Protein AF-A0A1E5C0Z2-F1 (afdb_monomer_lite)

Secondary structure (DSSP, 8-state):
----------------------PPPHHHHHHHHHHTT--SPEEEETTEEEEEETTEEEEEETTEEEEEEEE--SSHHHHHHHHHHHHHHHHHHHHHHH---HHHHHHHHHHHHHHHHH-TT----SS--S-B-------TBTTBEEEEEEE--

pLDDT: mean 71.41, std 19.36, range [33.38, 95.94]

Organism: NCBI:txid1185651

Radius of gyration: 20.89 Å; chains: 1; bounding box: 37×29×85 Å

Foldseek 3Di:
DDDDDDDDDPDPDPPPPLPPQPWDDPVLLVVLVVVVVQVADWDDDPFFIWRQDPFFIWTDGPNKTKTKGFQDVVDDVSNVVRVVVVLSVQLSSVCSGRVDDSVVSVVVSVVVVVVCVVPVPDQPPPDSDQFTADQDQDCPPPNTGIGMTIGDD

Structure (mmCIF, N/CA/C/O backbone):
data_AF-A0A1E5C0Z2-F1
#
_entry.id   AF-A0A1E5C0Z2-F1
#
loop_
_atom_site.group_PDB
_atom_site.id
_atom_site.type_symbol
_atom_site.label_atom_id
_atom_site.label_alt_id
_atom_site.label_comp_id
_atom_site.label_asym_id
_atom_site.label_entity_id
_atom_site.label_seq_id
_atom_site.pdbx_PDB_ins_code
_atom_site.Cartn_x
_atom_site.Cartn_y
_atom_site.Cartn_z
_atom_site.occupancy
_atom_site.B_iso_or_equiv
_atom_site.auth_seq_id
_atom_site.auth_comp_id
_atom_site.auth_asym_id
_atom_site.auth_atom_id
_atom_site.pdbx_PDB_model_num
ATOM 1 N N . MET A 1 1 ? 19.106 -9.000 71.503 1.00 37.03 1 MET A N 1
ATOM 2 C CA . MET A 1 1 ? 19.342 -8.900 70.047 1.00 37.03 1 MET A CA 1
ATOM 3 C C . MET A 1 1 ? 17.980 -8.791 69.384 1.00 37.03 1 MET A C 1
ATOM 5 O O . MET A 1 1 ? 17.211 -9.734 69.491 1.00 37.03 1 MET A O 1
ATOM 9 N N . ALA A 1 2 ? 17.636 -7.628 68.833 1.00 36.12 2 ALA A N 1
ATOM 10 C CA . ALA A 1 2 ? 16.353 -7.385 68.174 1.00 36.12 2 ALA A CA 1
ATOM 11 C C . ALA A 1 2 ? 16.597 -7.283 66.664 1.00 36.12 2 ALA A C 1
ATOM 13 O O . ALA A 1 2 ? 17.475 -6.533 66.242 1.00 36.12 2 ALA A O 1
ATOM 14 N N . VAL A 1 3 ? 15.868 -8.070 65.872 1.00 39.34 3 VAL A N 1
ATOM 15 C CA . VAL A 1 3 ? 15.958 -8.072 64.406 1.00 39.34 3 VAL A CA 1
ATOM 16 C C . VAL A 1 3 ? 14.789 -7.247 63.877 1.00 39.34 3 VAL A C 1
ATOM 18 O O . VAL A 1 3 ? 13.640 -7.674 63.957 1.00 39.34 3 VAL A O 1
ATOM 21 N N . SER A 1 4 ? 15.079 -6.047 63.379 1.00 37.28 4 SER A N 1
ATOM 22 C CA . SER A 1 4 ? 14.103 -5.211 62.679 1.00 37.28 4 SER A CA 1
ATOM 23 C C . SER A 1 4 ? 13.934 -5.715 61.247 1.00 37.28 4 SER A C 1
ATOM 25 O O . SER A 1 4 ? 14.877 -5.671 60.460 1.00 37.28 4 SER A O 1
ATOM 27 N N . PHE A 1 5 ? 12.732 -6.170 60.898 1.00 43.31 5 PHE A N 1
ATOM 28 C CA . PHE A 1 5 ? 12.346 -6.435 59.514 1.00 43.31 5 PHE A CA 1
ATOM 29 C C . PHE A 1 5 ? 11.863 -5.130 58.871 1.00 43.31 5 PHE A C 1
ATOM 31 O O . PHE A 1 5 ? 10.846 -4.568 59.271 1.00 43.31 5 PHE A O 1
ATOM 38 N N . ALA A 1 6 ? 12.608 -4.635 57.883 1.00 43.16 6 ALA A N 1
ATOM 39 C CA . ALA A 1 6 ? 12.185 -3.514 57.054 1.00 43.16 6 ALA A CA 1
ATOM 40 C C . ALA A 1 6 ? 11.114 -3.995 56.063 1.00 43.16 6 ALA A C 1
ATOM 42 O O . ALA A 1 6 ? 11.403 -4.773 55.155 1.00 43.16 6 ALA A O 1
ATOM 43 N N . ILE A 1 7 ? 9.878 -3.532 56.242 1.00 51.94 7 ILE A N 1
ATOM 44 C CA . ILE A 1 7 ? 8.784 -3.725 55.288 1.00 51.94 7 ILE A CA 1
ATOM 45 C C . ILE A 1 7 ? 8.940 -2.646 54.215 1.00 51.94 7 ILE A C 1
ATOM 47 O O . ILE A 1 7 ? 8.704 -1.467 54.470 1.00 51.94 7 ILE A O 1
ATOM 51 N N . TRP A 1 8 ? 9.391 -3.043 53.028 1.00 39.97 8 TRP A N 1
ATOM 52 C CA . TRP A 1 8 ? 9.429 -2.166 51.860 1.00 39.97 8 TRP A CA 1
ATOM 53 C C . TRP A 1 8 ? 8.037 -2.118 51.214 1.00 39.97 8 TRP A C 1
ATOM 55 O O . TRP A 1 8 ? 7.391 -3.164 51.106 1.00 39.97 8 TRP A O 1
ATOM 65 N N . PRO A 1 9 ? 7.550 -0.946 50.770 1.00 49.53 9 PRO A N 1
ATOM 66 C CA . PRO A 1 9 ? 6.280 -0.865 50.070 1.00 49.53 9 PRO A CA 1
ATOM 67 C C . PRO A 1 9 ? 6.432 -1.482 48.677 1.00 49.53 9 PRO A C 1
ATOM 69 O O . PRO A 1 9 ? 7.269 -1.067 47.875 1.00 49.53 9 PRO A O 1
ATOM 72 N N . LEU A 1 10 ? 5.604 -2.487 48.394 1.00 46.12 10 LEU A N 1
ATOM 73 C CA . LEU A 1 10 ? 5.370 -2.991 47.047 1.00 46.12 10 LEU A CA 1
ATOM 74 C C . LEU A 1 10 ? 4.742 -1.862 46.223 1.00 46.12 10 LEU A C 1
ATOM 76 O O . LEU A 1 10 ? 3.554 -1.571 46.349 1.00 46.12 10 LEU A O 1
ATOM 80 N N . PHE A 1 11 ? 5.549 -1.217 45.385 1.00 40.91 11 PHE A N 1
ATOM 81 C CA . PHE A 1 11 ? 5.036 -0.384 44.309 1.00 40.91 11 PHE A CA 1
ATOM 82 C C . PHE A 1 11 ? 4.326 -1.302 43.316 1.00 40.91 11 PHE A C 1
ATOM 84 O O . PHE A 1 11 ? 4.957 -2.080 42.600 1.00 40.91 11 PHE A O 1
ATOM 91 N N . ILE A 1 12 ? 2.997 -1.227 43.304 1.00 49.50 12 ILE A N 1
ATOM 92 C CA . ILE A 1 12 ? 2.168 -1.804 42.251 1.00 49.50 12 ILE A CA 1
ATOM 93 C C . ILE A 1 12 ? 2.487 -1.001 40.991 1.00 49.50 12 ILE A C 1
ATOM 95 O O . ILE A 1 12 ? 1.988 0.107 40.802 1.00 49.50 12 ILE A O 1
ATOM 99 N N . VAL A 1 13 ? 3.377 -1.532 40.156 1.00 40.12 13 VAL A N 1
ATOM 100 C CA . VAL A 1 13 ? 3.557 -1.037 38.793 1.00 40.12 13 VAL A CA 1
ATOM 101 C C . VAL A 1 13 ? 2.251 -1.350 38.064 1.00 40.12 13 VAL A C 1
ATOM 103 O O . VAL A 1 13 ? 1.885 -2.527 38.004 1.00 40.12 13 VAL A O 1
ATOM 106 N N . PRO A 1 14 ? 1.513 -0.357 37.539 1.00 37.38 14 PRO A N 1
ATOM 107 C CA . PRO A 1 14 ? 0.384 -0.653 36.680 1.00 37.38 14 PRO A CA 1
ATOM 108 C C . PRO A 1 14 ? 0.934 -1.404 35.470 1.00 37.38 14 PRO A C 1
ATOM 110 O O . PRO A 1 14 ? 1.686 -0.856 34.664 1.00 37.38 14 PRO A O 1
ATOM 113 N N . THR A 1 15 ? 0.599 -2.688 35.371 1.00 37.50 15 THR A N 1
ATOM 114 C CA . THR A 1 15 ? 0.770 -3.448 34.141 1.00 37.50 15 THR A CA 1
ATOM 115 C C . THR A 1 15 ? -0.027 -2.711 33.078 1.00 37.50 15 THR A C 1
ATOM 117 O O . THR A 1 15 ? -1.258 -2.695 33.133 1.00 37.50 15 THR A O 1
ATOM 120 N N . ILE A 1 16 ? 0.679 -2.048 32.160 1.00 40.44 16 ILE A N 1
ATOM 121 C CA . ILE A 1 16 ? 0.108 -1.500 30.935 1.00 40.44 16 ILE A CA 1
ATOM 122 C C . ILE A 1 16 ? -0.575 -2.686 30.264 1.00 40.44 16 ILE A C 1
ATOM 124 O O . ILE A 1 16 ? 0.087 -3.600 29.772 1.00 40.44 16 ILE A O 1
ATOM 128 N N . SER A 1 17 ? -1.902 -2.725 30.367 1.00 35.09 17 SER A N 1
ATOM 129 C CA . SER A 1 17 ? -2.717 -3.705 29.674 1.00 35.09 17 SER A CA 1
ATOM 130 C C . SER A 1 17 ? -2.371 -3.562 28.200 1.00 35.09 17 SER A C 1
ATOM 132 O O . SER A 1 17 ? -2.519 -2.477 27.637 1.00 35.09 17 SER A O 1
ATOM 134 N N . ALA A 1 18 ? -1.825 -4.626 27.612 1.00 38.50 18 ALA A N 1
ATOM 135 C CA . ALA A 1 18 ? -1.687 -4.730 26.174 1.00 38.50 18 ALA A CA 1
ATOM 136 C C . ALA A 1 18 ? -3.090 -4.530 25.597 1.00 38.50 18 ALA A C 1
ATOM 138 O O . ALA A 1 18 ? -3.939 -5.416 25.701 1.00 38.50 18 ALA A O 1
ATOM 139 N N . GLN A 1 19 ? -3.365 -3.330 25.082 1.00 40.94 19 GLN A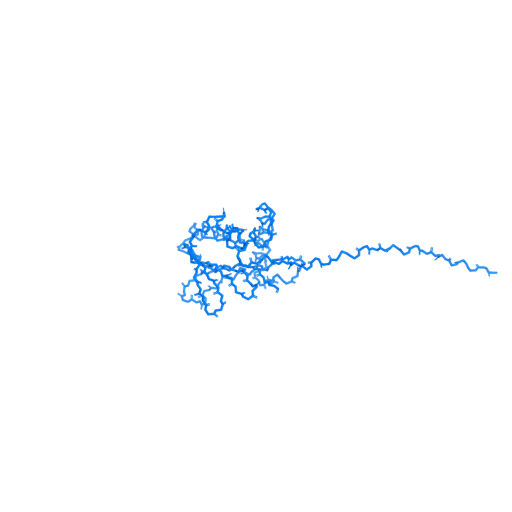 N 1
ATOM 140 C CA . GLN A 1 19 ? -4.574 -3.072 24.322 1.00 40.94 19 GLN A CA 1
ATOM 141 C C . GLN A 1 19 ? -4.563 -4.083 23.181 1.00 40.94 19 GLN A C 1
ATOM 143 O O . GLN A 1 19 ? -3.698 -4.020 22.309 1.00 40.94 19 GLN A O 1
ATOM 148 N N . GLN A 1 20 ? -5.480 -5.052 23.219 1.00 45.00 20 GLN A N 1
ATOM 149 C CA . GLN A 1 20 ? -5.778 -5.865 22.049 1.00 45.00 20 GLN A CA 1
ATOM 150 C C . GLN A 1 20 ? -6.150 -4.887 20.940 1.00 45.00 20 GLN A C 1
ATOM 152 O O . GLN A 1 20 ? -7.199 -4.243 21.009 1.00 45.00 20 GLN A O 1
ATOM 157 N N . LEU A 1 21 ? -5.256 -4.728 19.967 1.00 54.06 21 LEU A N 1
ATOM 158 C CA . LEU A 1 21 ? -5.493 -3.889 18.808 1.00 54.06 21 LEU A CA 1
ATOM 159 C C . LEU A 1 21 ? -6.674 -4.464 18.038 1.00 54.06 21 LEU A C 1
ATOM 161 O O . LEU A 1 21 ? -6.577 -5.476 17.348 1.00 54.06 21 LEU A O 1
ATOM 165 N N . HIS A 1 22 ? -7.823 -3.822 18.207 1.00 66.31 22 HIS A N 1
ATOM 166 C CA . HIS A 1 22 ? -8.994 -4.102 17.405 1.00 66.31 22 HIS A CA 1
ATOM 167 C C . HIS A 1 22 ? -8.820 -3.370 16.082 1.00 66.31 22 HIS A C 1
ATOM 169 O O . HIS A 1 22 ? -9.121 -2.182 15.974 1.00 66.31 22 HIS A O 1
ATOM 175 N N . TYR A 1 23 ? -8.295 -4.074 15.082 1.00 73.56 23 TYR A N 1
ATOM 176 C CA . TYR A 1 23 ? -8.258 -3.522 13.736 1.00 73.56 23 TYR A CA 1
ATOM 177 C C . TYR A 1 23 ? -9.684 -3.273 13.231 1.00 73.56 23 TYR A C 1
ATOM 179 O O . TYR A 1 23 ? -10.572 -4.097 13.503 1.00 73.56 23 TYR A O 1
ATOM 187 N N . PRO A 1 24 ? -9.905 -2.171 12.497 1.00 79.25 24 PRO A N 1
ATOM 188 C CA . PRO A 1 24 ? -11.214 -1.787 11.991 1.00 79.25 24 PRO A CA 1
ATOM 189 C C . PRO A 1 24 ? -11.817 -2.882 11.112 1.00 79.25 24 PRO A C 1
ATOM 191 O O . PRO A 1 24 ? -11.110 -3.713 10.539 1.00 79.25 24 PRO A O 1
ATOM 194 N N . ALA A 1 25 ? -13.147 -2.890 11.026 1.00 86.69 25 ALA A N 1
ATOM 195 C CA . ALA A 1 25 ? -13.863 -3.773 10.118 1.00 86.69 25 ALA A CA 1
ATOM 196 C C . ALA A 1 25 ? -13.525 -3.428 8.652 1.00 86.69 25 ALA A C 1
ATOM 198 O O . ALA A 1 25 ? -13.280 -2.254 8.361 1.00 86.69 25 ALA A O 1
ATOM 199 N N . PRO A 1 26 ? -13.580 -4.401 7.721 1.00 87.94 26 PRO A N 1
ATOM 200 C CA . PRO A 1 26 ? -13.254 -4.172 6.314 1.00 87.94 26 PRO A CA 1
ATOM 201 C C . PRO A 1 26 ? -14.002 -2.993 5.690 1.00 87.94 26 PRO A C 1
ATOM 203 O O . PRO A 1 26 ? -13.386 -2.201 4.992 1.00 87.94 26 PRO A O 1
ATOM 206 N N . GLN A 1 27 ? -15.293 -2.808 5.993 1.00 90.00 27 GLN A N 1
ATOM 207 C CA . GLN A 1 27 ? -16.058 -1.682 5.447 1.00 90.00 27 GLN A CA 1
ATOM 208 C C . GLN A 1 27 ? -15.490 -0.325 5.880 1.00 90.00 27 GLN A C 1
ATOM 210 O O . GLN A 1 27 ? -15.216 0.517 5.034 1.00 90.00 27 GLN A O 1
ATOM 215 N N . ASN A 1 28 ? -15.194 -0.158 7.172 1.00 88.94 28 ASN A N 1
ATOM 216 C CA . ASN A 1 28 ? -14.567 1.064 7.678 1.00 88.94 28 ASN A CA 1
ATOM 217 C C . ASN A 1 28 ? -13.204 1.310 7.011 1.00 88.94 28 ASN A C 1
ATOM 219 O O . ASN A 1 28 ? -12.799 2.456 6.843 1.00 88.94 28 ASN A O 1
ATOM 223 N N . MET A 1 29 ? -12.489 0.243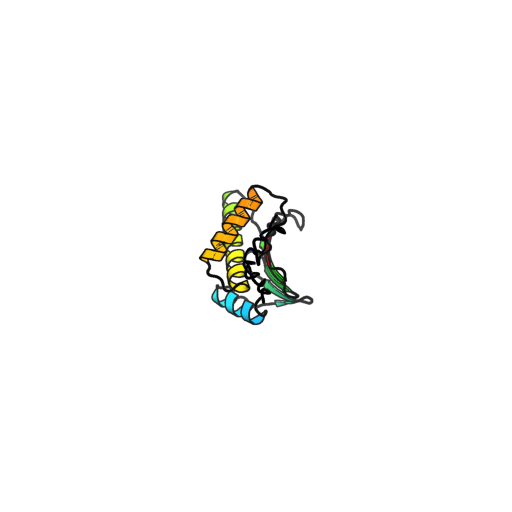 6.631 1.00 89.31 29 MET A N 1
ATOM 224 C CA . MET A 1 29 ? -11.241 0.371 5.883 1.00 89.31 29 MET A CA 1
ATOM 225 C C . MET A 1 29 ? -11.446 0.972 4.508 1.00 89.31 29 MET A C 1
ATOM 227 O O . MET A 1 29 ? -10.717 1.888 4.136 1.00 89.31 29 MET A O 1
ATOM 231 N N . LYS A 1 30 ? -12.437 0.471 3.775 1.00 92.06 30 LYS A N 1
ATOM 232 C CA . LYS A 1 30 ? -12.762 0.967 2.440 1.00 92.06 30 LYS A CA 1
ATOM 233 C C . LYS A 1 30 ? -13.171 2.431 2.496 1.00 92.06 30 LYS A C 1
ATOM 235 O O . LYS A 1 30 ? -12.595 3.217 1.759 1.00 92.06 30 LYS A O 1
ATOM 240 N N . ASP A 1 31 ? -14.040 2.803 3.435 1.00 91.94 31 ASP A N 1
ATOM 241 C CA . ASP A 1 31 ? -14.529 4.181 3.583 1.00 91.94 31 ASP A CA 1
ATOM 242 C C . ASP A 1 31 ? -13.379 5.174 3.870 1.00 91.94 31 ASP A C 1
ATOM 244 O O . ASP A 1 31 ? -13.313 6.281 3.323 1.00 91.94 31 ASP A O 1
ATOM 248 N N . VAL A 1 32 ? -12.422 4.778 4.721 1.00 90.81 32 VAL A N 1
ATOM 249 C CA . VAL A 1 32 ? -11.241 5.608 5.010 1.00 90.81 32 VAL A CA 1
ATOM 250 C C . VAL A 1 32 ? -10.295 5.655 3.811 1.00 90.81 32 VAL A C 1
ATOM 252 O O . VAL A 1 32 ? -9.788 6.725 3.486 1.00 90.81 32 VAL A O 1
ATOM 255 N N . LEU A 1 33 ? -10.055 4.530 3.133 1.00 92.06 33 LEU A N 1
ATOM 256 C CA . LEU A 1 33 ? -9.209 4.493 1.938 1.00 92.06 33 LEU A CA 1
ATOM 257 C C . LEU A 1 33 ? -9.804 5.332 0.797 1.00 92.06 33 LEU A C 1
ATOM 259 O O . LEU A 1 33 ? -9.061 6.073 0.154 1.00 92.06 33 LEU A O 1
ATOM 263 N N . GLU A 1 34 ? -11.121 5.307 0.613 1.00 93.62 34 GLU A N 1
ATOM 264 C CA . GLU A 1 34 ? -11.849 6.165 -0.326 1.00 93.62 34 GLU A CA 1
ATOM 265 C C . GLU A 1 34 ? -11.617 7.645 0.002 1.00 93.62 34 GLU A C 1
ATOM 267 O O . GLU A 1 34 ? -11.175 8.411 -0.852 1.00 93.62 34 GLU A O 1
ATOM 272 N N . THR A 1 35 ? -11.751 8.031 1.277 1.00 91.94 35 THR A N 1
ATOM 273 C CA . THR A 1 35 ? -11.444 9.399 1.746 1.00 91.94 35 THR A CA 1
ATOM 274 C C . THR A 1 35 ? -9.973 9.787 1.518 1.00 91.94 35 THR A C 1
ATOM 276 O O . THR A 1 35 ? -9.640 10.962 1.356 1.00 91.94 35 THR A O 1
ATOM 279 N N . LEU A 1 36 ? -9.068 8.806 1.488 1.00 89.81 36 LEU A N 1
ATOM 280 C CA . LEU A 1 36 ? -7.648 8.990 1.183 1.00 89.81 36 LEU A CA 1
ATOM 281 C C . LEU A 1 36 ? -7.348 8.962 -0.329 1.00 89.81 36 LEU A C 1
ATOM 283 O O . LEU A 1 36 ? -6.172 9.018 -0.713 1.00 89.81 36 LEU A O 1
ATOM 287 N N . GLY A 1 37 ? -8.374 8.926 -1.182 1.00 91.62 37 GLY A N 1
ATOM 288 C CA . GLY A 1 37 ? -8.287 9.024 -2.640 1.00 91.62 37 GLY A CA 1
ATOM 289 C C . GLY A 1 37 ? -8.179 7.684 -3.367 1.00 91.62 37 GLY A C 1
ATOM 290 O O . GLY A 1 37 ? -7.662 7.648 -4.481 1.00 91.62 37 GLY A O 1
ATOM 291 N N . PHE A 1 38 ? -8.595 6.585 -2.734 1.00 93.06 38 PHE A N 1
ATOM 292 C CA . PHE A 1 38 ? -8.730 5.273 -3.370 1.00 93.06 38 PHE A CA 1
ATOM 293 C C . PHE A 1 38 ? -10.198 5.013 -3.729 1.00 93.06 38 PHE A C 1
ATOM 295 O O . PHE A 1 38 ? -10.897 4.287 -3.029 1.00 93.06 38 PHE A O 1
ATOM 302 N N . GLU A 1 39 ? -10.660 5.655 -4.799 1.00 92.81 39 GLU A N 1
ATOM 303 C CA . GLU A 1 39 ? -12.076 5.683 -5.210 1.00 92.81 39 GLU A CA 1
ATOM 304 C C . GLU A 1 39 ? -12.463 4.533 -6.157 1.00 92.81 39 GLU A C 1
ATOM 306 O O . GLU A 1 39 ? -13.634 4.361 -6.496 1.00 92.81 39 GLU A O 1
ATOM 311 N N . ASP A 1 40 ? -11.479 3.752 -6.609 1.00 93.75 40 ASP A N 1
ATOM 312 C CA . ASP A 1 40 ? -11.710 2.621 -7.501 1.00 93.75 40 ASP A CA 1
ATOM 313 C C . ASP A 1 40 ? -12.568 1.530 -6.814 1.00 93.75 40 ASP A C 1
ATOM 315 O O . ASP A 1 40 ? -12.558 1.381 -5.586 1.00 93.75 40 ASP A O 1
ATOM 319 N N . PRO A 1 41 ? -13.339 0.740 -7.582 1.00 93.56 41 PRO A N 1
ATOM 320 C CA . PRO A 1 41 ? -14.188 -0.293 -7.010 1.00 93.56 41 PRO A CA 1
ATOM 321 C C . PRO A 1 41 ? -13.375 -1.486 -6.495 1.00 93.56 41 PRO A C 1
ATOM 323 O O . PRO A 1 41 ? -12.446 -1.977 -7.143 1.00 93.56 41 PRO A O 1
ATOM 326 N N . TRP A 1 42 ? -13.800 -2.017 -5.350 1.00 95.25 42 TRP A N 1
ATOM 327 C CA . TRP A 1 42 ? -13.293 -3.277 -4.814 1.00 95.25 42 TRP A CA 1
ATOM 328 C C . TRP A 1 42 ? -13.803 -4.459 -5.640 1.00 95.25 42 TRP A C 1
ATOM 330 O O . TRP A 1 42 ? -14.947 -4.488 -6.089 1.00 95.25 42 TRP A O 1
ATOM 340 N N . THR A 1 43 ? -12.928 -5.436 -5.848 1.00 95.56 43 THR A N 1
ATOM 341 C CA . THR A 1 43 ? -13.216 -6.685 -6.549 1.00 95.56 43 THR A CA 1
ATOM 342 C C . THR A 1 43 ? -13.261 -7.826 -5.544 1.00 95.56 43 THR A C 1
ATOM 344 O O . THR A 1 43 ? -12.263 -8.089 -4.866 1.00 95.56 43 THR A O 1
ATOM 347 N N . ASP A 1 44 ? -14.395 -8.521 -5.486 1.00 94.25 44 ASP A N 1
ATOM 348 C CA . ASP A 1 44 ? -14.549 -9.742 -4.698 1.00 94.25 44 ASP A CA 1
ATOM 349 C C . ASP A 1 44 ? -13.677 -10.869 -5.267 1.00 94.25 44 ASP A C 1
ATOM 351 O O . ASP A 1 44 ? -13.673 -11.147 -6.469 1.00 94.25 44 ASP A O 1
ATOM 355 N N . MET A 1 45 ? -12.953 -11.546 -4.383 1.00 91.62 45 MET A N 1
ATOM 356 C CA . MET A 1 45 ? -12.105 -12.697 -4.670 1.00 91.62 45 MET A CA 1
ATOM 357 C C . MET A 1 45 ? -12.531 -13.874 -3.780 1.00 91.62 45 MET A C 1
ATOM 359 O O . MET A 1 45 ? -13.232 -13.714 -2.784 1.00 91.62 45 MET A O 1
ATOM 363 N N . ASN A 1 46 ? -12.087 -15.088 -4.116 1.00 87.38 46 ASN A N 1
ATOM 364 C CA . ASN A 1 46 ? -12.438 -16.291 -3.343 1.00 87.38 46 ASN A CA 1
ATOM 365 C C . ASN A 1 46 ? -11.986 -16.231 -1.871 1.00 87.38 46 ASN A C 1
ATOM 367 O O . ASN A 1 46 ? -12.531 -16.947 -1.036 1.00 87.38 46 ASN A O 1
ATOM 371 N N . ASP A 1 47 ? -10.972 -15.421 -1.572 1.00 86.25 47 ASP A N 1
ATOM 372 C CA . ASP A 1 47 ? -10.303 -15.319 -0.279 1.00 86.25 47 ASP A CA 1
ATOM 373 C C . ASP A 1 47 ? -10.200 -13.864 0.201 1.00 86.25 47 ASP A C 1
ATOM 375 O O . ASP A 1 47 ? -9.214 -13.471 0.816 1.00 86.25 47 ASP A O 1
ATOM 379 N N . GLY A 1 48 ? -11.199 -13.038 -0.106 1.00 91.19 48 GLY A N 1
ATOM 380 C CA . GLY A 1 48 ? -11.267 -11.656 0.361 1.00 91.19 48 GLY A CA 1
ATOM 381 C C . GLY A 1 48 ? -11.593 -10.690 -0.760 1.00 91.19 48 GLY A C 1
ATOM 382 O O . GLY A 1 48 ? -12.226 -11.049 -1.745 1.00 91.19 48 GLY A O 1
ATOM 383 N N . GLU A 1 49 ? -11.151 -9.453 -0.610 1.00 95.00 49 GLU A N 1
ATOM 384 C CA . GLU A 1 49 ? -11.426 -8.387 -1.565 1.00 95.00 49 GLU A CA 1
ATOM 385 C C . GLU A 1 49 ? -10.136 -7.679 -1.933 1.00 95.00 49 GLU A C 1
ATOM 387 O O . GLU A 1 49 ? -9.236 -7.526 -1.100 1.00 95.00 49 GLU A O 1
ATOM 392 N N . LYS A 1 50 ? -10.049 -7.222 -3.181 1.00 95.25 50 LYS A N 1
ATOM 393 C CA . LYS A 1 50 ? -8.905 -6.441 -3.632 1.00 95.25 50 LYS A CA 1
ATOM 394 C C . LYS A 1 50 ? -9.300 -5.186 -4.380 1.00 95.25 50 LYS A C 1
ATOM 396 O O . LYS A 1 50 ? -10.262 -5.175 -5.140 1.00 95.25 50 LYS A O 1
ATOM 401 N N . LEU A 1 51 ? -8.497 -4.154 -4.209 1.00 95.94 51 LEU A N 1
ATOM 402 C CA . LEU A 1 51 ? -8.554 -2.926 -4.972 1.00 95.94 51 LEU A CA 1
ATOM 403 C C . LEU A 1 51 ? -7.361 -2.888 -5.919 1.00 95.94 51 LEU A C 1
ATOM 405 O O . LEU A 1 51 ? -6.217 -2.942 -5.468 1.00 95.94 51 LEU A O 1
ATOM 409 N N . ILE A 1 52 ? -7.620 -2.785 -7.219 1.00 94.94 52 ILE A N 1
ATOM 410 C CA . ILE A 1 52 ? -6.566 -2.594 -8.218 1.00 94.94 52 ILE A CA 1
ATOM 411 C C . ILE A 1 52 ? -6.265 -1.099 -8.293 1.00 94.94 52 ILE A C 1
ATOM 413 O O . ILE A 1 52 ? -7.171 -0.304 -8.508 1.00 94.94 52 ILE A O 1
ATOM 417 N N . ILE A 1 53 ? -4.997 -0.727 -8.134 1.00 93.81 53 ILE A N 1
ATOM 418 C CA . ILE A 1 53 ? -4.520 0.657 -8.219 1.00 93.81 53 ILE A CA 1
ATOM 419 C C . ILE A 1 53 ? -3.436 0.777 -9.294 1.00 93.81 53 ILE A C 1
ATOM 421 O O . ILE A 1 53 ? -2.914 -0.220 -9.790 1.00 93.81 53 ILE A O 1
ATOM 425 N N . HIS A 1 54 ? -3.061 2.008 -9.651 1.00 89.00 54 HIS A N 1
ATOM 426 C CA . HIS A 1 54 ? -2.142 2.264 -10.771 1.00 89.00 54 HIS A CA 1
ATOM 427 C C . HIS A 1 54 ? -0.802 1.502 -10.704 1.00 89.00 54 HIS A C 1
ATOM 429 O O . HIS A 1 54 ? -0.220 1.196 -11.741 1.00 89.00 54 HIS A O 1
ATOM 435 N N . ASN A 1 55 ? -0.303 1.229 -9.498 1.00 88.38 55 ASN A N 1
ATOM 436 C CA . ASN A 1 55 ? 0.999 0.629 -9.221 1.00 88.38 55 ASN A CA 1
ATOM 437 C C . ASN A 1 55 ? 0.894 -0.696 -8.455 1.00 88.38 55 ASN A C 1
ATOM 439 O O . ASN A 1 55 ? 1.851 -1.067 -7.784 1.00 88.38 55 ASN A O 1
ATOM 443 N N . GLY A 1 56 ? -0.244 -1.392 -8.503 1.00 92.44 56 GLY A N 1
ATOM 444 C CA . GLY A 1 56 ? -0.395 -2.691 -7.848 1.00 92.44 56 GLY A CA 1
ATOM 445 C C . GLY A 1 56 ? -1.797 -2.927 -7.308 1.00 92.44 56 GLY A C 1
ATOM 446 O O . GLY A 1 56 ? -2.792 -2.598 -7.952 1.00 92.44 56 GLY A O 1
ATOM 447 N N . GLU A 1 57 ? -1.882 -3.514 -6.121 1.00 94.50 57 GLU A N 1
ATOM 448 C CA . GLU A 1 57 ? -3.151 -3.900 -5.512 1.00 94.50 57 GLU A CA 1
ATOM 449 C C . GLU A 1 57 ? -3.122 -3.813 -3.982 1.00 94.50 57 GLU A C 1
ATOM 451 O O . GLU A 1 57 ? -2.092 -4.032 -3.344 1.00 94.50 57 GLU A O 1
ATOM 456 N N . ILE A 1 58 ? -4.277 -3.495 -3.395 1.00 93.81 58 ILE A N 1
ATOM 457 C CA . ILE A 1 58 ? -4.534 -3.525 -1.950 1.00 93.81 58 ILE A CA 1
ATOM 458 C C . ILE A 1 58 ? -5.495 -4.678 -1.671 1.00 93.81 58 ILE A C 1
ATOM 460 O O . ILE A 1 58 ? -6.490 -4.827 -2.370 1.00 93.81 58 ILE A O 1
ATOM 464 N N . TRP A 1 59 ? -5.221 -5.468 -0.643 1.00 93.62 59 TRP A N 1
ATOM 465 C CA . TRP A 1 59 ? -5.963 -6.661 -0.257 1.00 93.62 59 TRP A CA 1
ATOM 466 C C . TRP A 1 59 ? -6.542 -6.529 1.150 1.00 93.62 59 TRP A C 1
ATOM 468 O O . TRP A 1 59 ? -5.855 -6.096 2.080 1.00 93.62 59 TRP A O 1
ATOM 478 N N . LEU A 1 60 ? -7.791 -6.974 1.302 1.00 91.50 60 LEU A N 1
ATOM 479 C CA . LEU A 1 60 ? -8.461 -7.221 2.577 1.00 91.50 60 LEU A CA 1
ATOM 480 C C . LEU A 1 60 ? -8.800 -8.720 2.633 1.00 91.50 60 LEU A C 1
ATOM 482 O O . LEU A 1 60 ? -9.708 -9.173 1.935 1.00 91.50 60 LEU A O 1
ATOM 486 N N . ARG A 1 61 ? -8.071 -9.503 3.435 1.00 88.25 61 ARG A N 1
ATOM 487 C CA . ARG A 1 61 ? -8.222 -10.969 3.516 1.00 88.25 61 ARG A CA 1
ATOM 488 C C . ARG A 1 61 ? -8.105 -11.443 4.953 1.00 88.25 61 ARG A C 1
ATOM 490 O O . ARG A 1 61 ? -7.090 -11.188 5.577 1.00 88.25 61 ARG A O 1
ATOM 497 N N . ASP A 1 62 ? -9.103 -12.161 5.466 1.00 77.19 62 ASP A N 1
ATOM 498 C CA . ASP A 1 62 ? -9.045 -12.873 6.758 1.00 77.19 62 ASP A CA 1
ATOM 499 C C . ASP A 1 62 ? -8.522 -12.053 7.960 1.00 77.19 62 ASP A C 1
ATOM 501 O O . ASP A 1 62 ? -7.955 -12.588 8.910 1.00 77.19 62 ASP A O 1
ATOM 505 N N . GLY A 1 63 ? -8.753 -10.735 7.953 1.00 72.44 63 GLY A N 1
ATOM 506 C CA . GLY A 1 63 ? -8.274 -9.826 8.998 1.00 72.44 63 GLY A CA 1
ATOM 507 C C . GLY A 1 63 ? -6.855 -9.284 8.792 1.00 72.44 63 GLY A C 1
ATOM 508 O O . GLY A 1 63 ? -6.403 -8.497 9.622 1.00 72.44 63 GLY A O 1
ATOM 509 N N . ASP A 1 64 ? -6.212 -9.650 7.686 1.00 81.75 64 ASP A N 1
ATOM 510 C CA . ASP A 1 64 ? -4.977 -9.071 7.177 1.00 81.75 64 ASP A CA 1
ATOM 511 C C . ASP A 1 64 ? -5.285 -7.987 6.135 1.00 81.75 64 ASP A C 1
ATOM 513 O O . ASP A 1 64 ? -6.143 -8.137 5.256 1.00 81.75 64 ASP A O 1
ATOM 517 N N . TYR A 1 65 ? -4.541 -6.886 6.229 1.00 86.81 65 TYR A N 1
ATOM 518 C CA . TYR A 1 65 ? -4.666 -5.725 5.353 1.00 86.81 65 TYR A CA 1
ATOM 519 C C . TYR A 1 65 ? -3.300 -5.413 4.760 1.00 86.81 65 TYR A C 1
ATOM 521 O O . TYR A 1 65 ? -2.388 -5.024 5.490 1.00 86.81 65 TYR A O 1
ATOM 529 N N . PHE A 1 66 ? -3.116 -5.595 3.455 1.00 88.62 66 PHE A N 1
ATOM 530 C CA . PHE A 1 66 ? -1.800 -5.425 2.836 1.00 88.62 66 PHE A CA 1
ATOM 531 C C . PHE A 1 66 ? -1.885 -4.893 1.410 1.00 88.62 66 PHE A C 1
ATOM 533 O O . PHE A 1 66 ? -2.901 -5.029 0.746 1.00 88.62 66 PHE A O 1
ATOM 540 N N . ALA A 1 67 ? -0.803 -4.293 0.931 1.00 90.62 67 ALA A N 1
ATOM 541 C CA . ALA A 1 67 ? -0.639 -3.867 -0.447 1.00 90.62 67 ALA A CA 1
ATOM 542 C C . ALA A 1 67 ? 0.553 -4.586 -1.080 1.00 90.62 67 ALA A C 1
ATOM 544 O O . ALA A 1 67 ? 1.577 -4.785 -0.424 1.00 90.62 67 ALA A O 1
ATOM 545 N N . VAL A 1 68 ? 0.411 -4.948 -2.353 1.00 90.31 68 VAL A N 1
ATOM 546 C CA . VAL A 1 68 ? 1.466 -5.490 -3.213 1.00 90.31 68 VAL A CA 1
ATOM 547 C C . VAL A 1 68 ? 1.650 -4.508 -4.358 1.00 90.31 68 VAL A C 1
ATOM 549 O O . VAL A 1 68 ? 0.721 -4.271 -5.126 1.00 90.31 68 VAL A O 1
ATOM 552 N N . LEU A 1 69 ? 2.825 -3.892 -4.432 1.00 89.62 69 LEU A N 1
ATOM 553 C CA . LEU A 1 69 ? 3.078 -2.731 -5.276 1.00 89.62 69 LEU A CA 1
ATOM 554 C C . LEU A 1 69 ? 4.253 -2.994 -6.208 1.00 89.62 69 LEU A C 1
ATOM 556 O O . LEU A 1 69 ? 5.318 -3.412 -5.760 1.00 89.62 69 LEU A O 1
ATOM 560 N N . ASP A 1 70 ? 4.085 -2.706 -7.489 1.00 89.69 70 ASP A N 1
ATOM 561 C CA . ASP A 1 70 ? 5.157 -2.781 -8.470 1.00 89.69 70 ASP A CA 1
ATOM 562 C C . ASP A 1 70 ? 6.197 -1.675 -8.201 1.00 89.69 70 ASP A C 1
ATOM 564 O O . ASP A 1 70 ? 5.875 -0.537 -7.840 1.00 89.69 70 ASP A O 1
ATOM 568 N N . VAL A 1 71 ? 7.473 -2.011 -8.370 1.00 85.69 71 VAL A N 1
ATOM 569 C CA . VAL A 1 71 ? 8.608 -1.089 -8.309 1.00 85.69 71 VAL A CA 1
ATOM 570 C C . VAL A 1 71 ? 9.222 -1.013 -9.699 1.00 85.69 71 VAL A C 1
ATOM 572 O O . VAL A 1 71 ? 9.810 -1.972 -10.189 1.00 85.69 71 VAL A O 1
ATOM 575 N N . SER A 1 72 ? 9.095 0.146 -10.340 1.00 85.38 72 SER A N 1
ATOM 576 C CA . SER A 1 72 ? 9.693 0.375 -11.654 1.00 85.38 72 SER A CA 1
ATOM 577 C C . SER A 1 72 ? 11.195 0.627 -11.522 1.00 85.38 72 SER A C 1
ATOM 579 O O . SER A 1 72 ? 11.612 1.694 -11.084 1.00 85.38 72 SER A O 1
ATOM 581 N N . ASP A 1 73 ? 12.014 -0.314 -11.972 1.00 79.19 73 ASP A N 1
ATOM 582 C CA . ASP A 1 73 ? 13.476 -0.335 -11.815 1.00 79.19 73 ASP A CA 1
ATOM 583 C C . ASP A 1 73 ? 14.254 0.109 -13.071 1.00 79.19 73 ASP A C 1
ATOM 585 O O . ASP A 1 73 ? 15.475 -0.006 -13.135 1.00 79.19 73 ASP A O 1
ATOM 589 N N . THR A 1 74 ? 13.571 0.703 -14.057 1.00 83.56 74 THR A N 1
ATOM 590 C CA . THR A 1 74 ? 14.157 1.129 -15.345 1.00 83.56 74 THR A CA 1
ATOM 591 C C . THR A 1 74 ? 15.394 2.032 -15.213 1.00 83.56 74 THR A C 1
ATOM 593 O O . THR A 1 74 ? 16.285 1.996 -16.057 1.00 83.56 74 THR A O 1
ATOM 596 N N . ASN A 1 75 ? 15.433 2.894 -14.195 1.00 84.94 75 ASN A N 1
ATOM 597 C CA . ASN A 1 75 ? 16.603 3.685 -13.804 1.00 84.94 75 ASN A CA 1
ATOM 598 C C . ASN A 1 75 ? 16.448 4.163 -12.351 1.00 84.94 75 ASN A C 1
ATOM 600 O O . ASN A 1 75 ? 15.352 4.113 -11.793 1.00 84.94 75 ASN A O 1
ATOM 604 N N . GLU A 1 76 ? 17.519 4.702 -11.764 1.00 76.56 76 GLU A N 1
ATOM 605 C CA . GLU A 1 76 ? 17.542 5.147 -10.363 1.00 76.56 76 GLU A CA 1
ATOM 606 C C . GLU A 1 76 ? 16.465 6.194 -10.029 1.00 76.56 76 GLU A C 1
ATOM 608 O O . GLU A 1 76 ? 15.799 6.088 -9.001 1.00 76.56 76 GLU A O 1
ATOM 613 N N . ASN A 1 77 ? 16.240 7.184 -10.899 1.00 82.75 77 ASN A N 1
ATOM 614 C CA . ASN A 1 77 ? 15.230 8.218 -10.657 1.00 82.75 77 ASN A CA 1
ATOM 615 C C . ASN A 1 77 ? 13.812 7.639 -10.677 1.00 82.75 77 ASN A C 1
ATOM 617 O O . ASN A 1 77 ? 12.997 7.994 -9.824 1.00 82.75 77 ASN A O 1
ATOM 621 N N . THR A 1 78 ? 13.526 6.752 -11.630 1.00 83.62 78 THR A N 1
ATOM 622 C CA . THR A 1 78 ? 12.237 6.064 -11.736 1.00 83.62 78 THR A CA 1
ATOM 623 C C . THR A 1 78 ? 12.019 5.123 -10.555 1.00 83.62 78 THR A C 1
ATOM 625 O O . THR A 1 78 ? 10.951 5.163 -9.950 1.00 83.62 78 THR A O 1
ATOM 628 N N . MET A 1 79 ? 13.043 4.365 -10.161 1.00 80.88 79 MET A N 1
ATOM 629 C CA . MET A 1 79 ? 12.996 3.486 -8.993 1.00 80.88 79 MET A CA 1
ATOM 630 C C . MET A 1 79 ? 12.731 4.281 -7.720 1.00 80.88 79 MET A C 1
ATOM 632 O O . MET A 1 79 ? 11.831 3.945 -6.954 1.00 80.88 79 MET A O 1
ATOM 636 N N . ARG A 1 80 ? 13.441 5.396 -7.527 1.00 77.56 80 ARG A N 1
ATOM 637 C CA . ARG A 1 80 ? 13.225 6.295 -6.392 1.00 77.56 80 ARG A CA 1
ATOM 638 C C . ARG A 1 80 ? 11.794 6.829 -6.359 1.00 77.56 80 ARG A C 1
ATOM 640 O O . ARG A 1 80 ? 11.168 6.797 -5.304 1.00 77.56 80 ARG A O 1
ATOM 647 N N . LEU A 1 81 ? 11.268 7.300 -7.492 1.00 84.81 81 LEU A N 1
ATOM 648 C CA . LEU A 1 81 ? 9.894 7.802 -7.568 1.00 84.81 81 LEU A CA 1
ATOM 649 C C . LEU A 1 81 ? 8.873 6.693 -7.273 1.00 84.81 81 LEU A C 1
ATOM 651 O O . LEU A 1 81 ? 7.941 6.914 -6.505 1.00 84.81 81 LEU A O 1
ATOM 655 N N . SER A 1 82 ? 9.081 5.498 -7.829 1.00 85.38 82 SER A N 1
ATOM 656 C CA . SER A 1 82 ? 8.226 4.333 -7.593 1.00 85.38 82 SER A CA 1
ATOM 657 C C . SER A 1 82 ? 8.193 3.964 -6.112 1.00 85.38 82 SER A C 1
ATOM 659 O O . SER A 1 82 ? 7.119 3.799 -5.544 1.00 85.38 82 SER A O 1
ATOM 661 N N . LEU A 1 83 ? 9.354 3.916 -5.454 1.00 84.44 83 LEU A N 1
ATOM 662 C CA . LEU A 1 83 ? 9.448 3.643 -4.021 1.00 84.44 83 LEU A CA 1
ATOM 663 C C . LEU A 1 83 ? 8.745 4.723 -3.188 1.00 84.44 83 LEU A C 1
ATOM 665 O O . LEU A 1 83 ? 8.016 4.390 -2.259 1.00 84.44 83 LEU A O 1
ATOM 669 N N . MET A 1 84 ? 8.899 6.008 -3.527 1.00 83.38 84 MET A N 1
ATOM 670 C CA . MET A 1 84 ? 8.205 7.097 -2.823 1.00 83.38 84 MET A CA 1
ATOM 671 C C . MET A 1 84 ? 6.678 7.023 -2.973 1.00 83.38 84 MET A C 1
ATOM 673 O O . MET A 1 84 ? 5.947 7.227 -1.998 1.00 83.38 84 MET A O 1
ATOM 677 N N . ASN A 1 85 ? 6.187 6.691 -4.168 1.00 88.25 85 ASN A N 1
ATOM 678 C CA . ASN A 1 85 ? 4.758 6.488 -4.406 1.00 88.25 85 ASN A CA 1
ATOM 679 C C . ASN A 1 85 ? 4.241 5.278 -3.621 1.00 88.25 85 ASN A C 1
ATOM 681 O O . ASN A 1 85 ? 3.205 5.369 -2.959 1.00 88.25 85 ASN A O 1
ATOM 685 N N . ASN A 1 86 ? 4.997 4.179 -3.613 1.00 87.94 86 ASN A N 1
ATOM 686 C CA . ASN A 1 86 ? 4.635 2.971 -2.880 1.00 87.94 86 ASN A CA 1
ATOM 687 C C . ASN A 1 86 ? 4.598 3.223 -1.366 1.00 87.94 86 ASN A C 1
ATOM 689 O O . ASN A 1 86 ? 3.632 2.855 -0.702 1.00 87.94 86 ASN A O 1
ATOM 693 N N . LEU A 1 87 ? 5.581 3.949 -0.825 1.00 83.44 87 LEU A N 1
ATOM 694 C CA . LEU A 1 87 ? 5.589 4.382 0.576 1.00 83.44 87 LEU A CA 1
ATOM 695 C C . LEU A 1 87 ? 4.364 5.234 0.926 1.00 83.44 87 LEU A C 1
ATOM 697 O O . LEU A 1 87 ? 3.808 5.093 2.013 1.00 83.44 87 LEU A O 1
ATOM 701 N N . THR A 1 88 ? 3.908 6.084 0.005 1.00 86.75 88 THR A N 1
ATOM 702 C CA . THR A 1 88 ? 2.694 6.890 0.199 1.00 86.75 88 THR A CA 1
ATOM 703 C C . THR A 1 88 ? 1.446 6.010 0.290 1.00 86.75 88 THR A C 1
ATOM 705 O O . THR A 1 88 ? 0.608 6.232 1.164 1.00 86.75 88 THR A O 1
ATOM 708 N N . VAL A 1 89 ? 1.328 4.984 -0.561 1.00 89.88 89 VAL A N 1
ATOM 709 C CA . VAL A 1 89 ? 0.236 3.997 -0.481 1.00 89.88 89 VAL A CA 1
ATOM 710 C C . VAL A 1 89 ? 0.272 3.268 0.859 1.00 89.88 89 VAL A C 1
ATOM 712 O O . VAL A 1 89 ? -0.741 3.202 1.554 1.00 89.88 89 VAL A O 1
ATOM 715 N N . CYS A 1 90 ? 1.448 2.797 1.268 1.00 84.94 90 CYS A N 1
ATOM 716 C CA . CYS A 1 90 ? 1.621 2.109 2.539 1.00 84.94 90 CYS A CA 1
ATOM 717 C C . CYS A 1 90 ? 1.255 2.997 3.738 1.00 84.94 90 CYS A C 1
ATOM 719 O O . CYS A 1 90 ? 0.595 2.534 4.666 1.00 84.94 90 CYS A O 1
ATOM 721 N N . ALA A 1 91 ? 1.618 4.281 3.711 1.00 82.62 91 ALA A N 1
ATOM 722 C CA . ALA A 1 91 ? 1.240 5.228 4.754 1.00 82.62 91 ALA A CA 1
ATOM 723 C C . ALA A 1 91 ? -0.278 5.433 4.827 1.00 82.62 91 ALA A C 1
ATOM 725 O O . ALA A 1 91 ? -0.846 5.404 5.916 1.00 82.62 91 ALA A O 1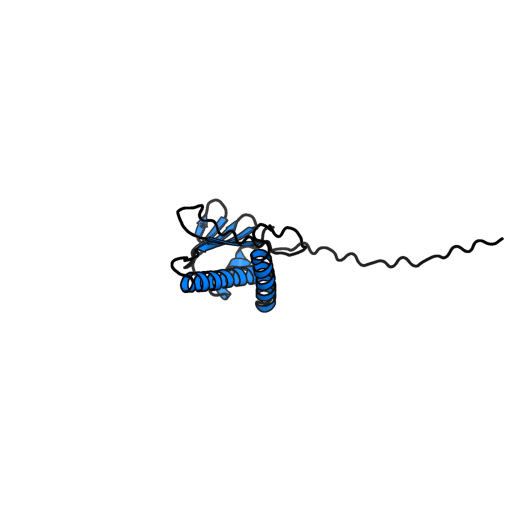
ATOM 726 N N . LYS A 1 92 ? -0.959 5.576 3.684 1.00 88.00 92 LYS A N 1
ATOM 727 C CA . LYS A 1 92 ? -2.427 5.665 3.654 1.00 88.00 92 LYS A CA 1
ATOM 728 C C . LYS A 1 92 ? -3.084 4.399 4.207 1.00 88.00 92 LYS A C 1
ATOM 730 O O . LYS A 1 92 ? -4.013 4.507 5.001 1.00 88.00 92 LYS A O 1
ATOM 735 N N . LEU A 1 93 ? -2.563 3.220 3.860 1.00 87.62 93 LEU A N 1
ATOM 736 C CA . LEU A 1 93 ? -3.014 1.954 4.440 1.00 87.62 93 LEU A CA 1
ATOM 737 C C . LEU A 1 93 ? -2.798 1.926 5.961 1.00 87.62 93 LEU A C 1
ATOM 739 O O . LEU A 1 93 ? -3.699 1.549 6.699 1.00 87.62 93 LEU A O 1
ATOM 743 N N . GLY A 1 94 ? -1.645 2.389 6.448 1.00 81.31 94 GLY A N 1
ATOM 744 C CA . GLY A 1 94 ? -1.361 2.470 7.882 1.00 81.31 94 GLY A CA 1
ATOM 745 C C . GLY A 1 94 ? -2.303 3.417 8.633 1.00 81.31 94 GLY A C 1
ATOM 746 O O . GLY A 1 94 ? -2.790 3.065 9.709 1.00 81.31 94 GLY A O 1
ATOM 747 N N . VAL A 1 95 ? -2.610 4.582 8.048 1.00 84.56 95 VAL A N 1
ATOM 748 C CA . VAL A 1 95 ? -3.610 5.529 8.575 1.00 84.56 95 VAL A CA 1
ATOM 749 C C . VAL A 1 95 ? -4.978 4.868 8.634 1.00 84.56 95 VAL A C 1
ATOM 751 O O . VAL A 1 95 ? -5.634 4.936 9.670 1.00 84.56 95 VAL A O 1
ATOM 754 N N . ALA A 1 96 ? -5.384 4.191 7.559 1.00 86.81 96 ALA A N 1
ATOM 755 C CA . ALA A 1 96 ? -6.654 3.491 7.515 1.00 86.81 96 ALA A CA 1
ATOM 756 C C . ALA A 1 96 ? -6.731 2.460 8.650 1.00 86.81 96 ALA A C 1
ATOM 758 O O . ALA A 1 96 ? -7.636 2.534 9.481 1.00 86.81 96 ALA A O 1
ATOM 759 N N . VAL A 1 97 ? -5.751 1.553 8.741 1.00 82.31 97 VAL A N 1
ATOM 760 C CA . VAL A 1 97 ? -5.736 0.436 9.702 1.00 82.31 97 VAL A CA 1
ATOM 761 C C . VAL A 1 97 ? -5.721 0.902 11.159 1.00 82.31 97 VAL A C 1
ATOM 763 O O . VAL A 1 97 ? -6.328 0.257 12.010 1.00 82.31 97 VAL A O 1
ATOM 766 N N . THR A 1 98 ? -5.040 2.003 11.473 1.00 76.81 98 THR A N 1
ATOM 767 C CA . THR A 1 98 ? -4.824 2.407 12.874 1.00 76.81 98 THR A CA 1
ATOM 768 C C . THR A 1 98 ? -5.612 3.620 13.326 1.00 76.81 98 THR A C 1
ATOM 770 O O . THR A 1 98 ? -5.664 3.889 14.525 1.00 76.81 98 THR A O 1
ATOM 773 N N . GLY A 1 99 ? -6.198 4.377 12.398 1.00 76.88 99 GLY A N 1
ATOM 774 C CA . GLY A 1 99 ? -6.818 5.668 12.695 1.00 76.88 99 GLY A CA 1
ATOM 775 C C . GLY A 1 99 ? -5.833 6.721 13.221 1.00 76.88 99 GLY A C 1
ATOM 776 O O . GLY A 1 99 ? -6.267 7.751 13.736 1.00 76.88 99 GLY A O 1
ATOM 777 N N . GLN A 1 100 ? -4.519 6.474 13.138 1.00 74.75 100 GLN A N 1
ATOM 778 C CA . GLN A 1 100 ? -3.488 7.415 13.573 1.00 74.75 100 GLN A CA 1
ATOM 779 C C . GLN A 1 100 ? -3.283 8.537 12.555 1.00 74.75 100 GLN A C 1
ATOM 781 O O . GLN A 1 100 ? -3.614 8.411 11.374 1.00 74.75 100 GLN A O 1
ATOM 786 N N . SER A 1 101 ? -2.710 9.650 13.018 1.00 74.88 101 SER A N 1
ATOM 787 C CA . SER A 1 101 ? -2.389 10.770 12.140 1.00 74.88 101 SER A CA 1
ATOM 788 C C . SER A 1 101 ? -1.365 10.354 11.081 1.00 74.88 101 SER A C 1
ATOM 790 O O . SER A 1 101 ? -0.493 9.514 11.320 1.00 74.88 101 SER A O 1
ATOM 792 N N . SER A 1 102 ? -1.425 10.989 9.910 1.00 70.56 102 SER A N 1
ATOM 793 C CA . SER A 1 102 ? -0.453 10.741 8.843 1.00 70.56 102 SER A CA 1
ATOM 794 C C . SER A 1 102 ? 0.986 10.978 9.310 1.00 70.56 102 SER A C 1
ATOM 796 O O . SER A 1 102 ? 1.870 10.214 8.943 1.00 70.56 102 SER A O 1
ATOM 798 N N . SER A 1 103 ? 1.225 11.978 10.167 1.00 71.56 103 SER A N 1
ATOM 799 C CA . SER A 1 103 ? 2.554 12.291 10.712 1.00 71.56 103 SER A CA 1
ATOM 800 C C . SER A 1 103 ? 3.147 11.139 11.529 1.00 71.56 103 SER A C 1
ATOM 802 O O . SER A 1 103 ? 4.318 10.799 11.348 1.00 71.56 103 SER A O 1
ATOM 804 N N . ASP A 1 104 ? 2.353 10.520 12.404 1.00 72.69 104 ASP A N 1
ATOM 805 C CA . ASP A 1 104 ? 2.813 9.408 13.248 1.00 72.69 104 ASP A CA 1
ATOM 806 C C . ASP A 1 104 ? 3.120 8.173 12.403 1.00 72.69 104 ASP A C 1
ATOM 808 O O . ASP A 1 104 ? 4.151 7.515 12.580 1.00 72.69 104 ASP A O 1
ATOM 812 N N . VAL A 1 105 ? 2.256 7.911 11.420 1.00 68.25 105 VAL A N 1
ATOM 813 C CA . VAL A 1 105 ? 2.424 6.821 10.464 1.00 68.25 105 VAL A CA 1
ATOM 814 C C . VAL A 1 105 ? 3.688 7.045 9.634 1.00 68.25 105 VAL A C 1
ATOM 816 O O . VAL A 1 105 ? 4.552 6.174 9.620 1.00 68.25 105 VAL A O 1
ATOM 819 N N . PHE A 1 106 ? 3.883 8.221 9.029 1.00 69.81 106 PHE A N 1
ATOM 820 C CA . PHE A 1 106 ? 5.092 8.536 8.256 1.00 69.81 106 PHE A CA 1
ATOM 821 C C . PHE A 1 106 ? 6.377 8.458 9.090 1.00 69.81 106 PHE A C 1
ATOM 823 O O . PHE A 1 106 ? 7.383 7.946 8.602 1.00 69.81 106 PHE A O 1
ATOM 830 N N . SER A 1 107 ? 6.357 8.925 10.341 1.00 71.25 107 SER A N 1
ATOM 831 C CA . SER A 1 107 ? 7.502 8.826 11.260 1.00 71.25 107 SER A CA 1
ATOM 832 C C . SER A 1 107 ? 7.862 7.368 11.563 1.00 71.25 107 SER A C 1
ATOM 834 O O . SER A 1 107 ? 9.028 6.961 11.475 1.00 71.25 107 SER A O 1
ATOM 836 N N . THR A 1 108 ? 6.839 6.557 11.839 1.00 70.81 108 THR A N 1
ATOM 837 C CA . THR A 1 108 ? 6.977 5.116 12.061 1.00 70.81 108 THR A CA 1
ATOM 838 C C . THR A 1 108 ? 7.547 4.458 10.806 1.00 70.81 108 THR A C 1
ATOM 840 O O . THR A 1 108 ? 8.612 3.850 10.868 1.00 70.81 108 THR A O 1
ATOM 843 N N . PHE A 1 109 ? 6.939 4.682 9.639 1.00 68.88 109 PHE A N 1
ATOM 844 C CA . PHE A 1 109 ? 7.430 4.192 8.347 1.00 68.88 109 PHE A CA 1
ATOM 845 C C . PHE A 1 109 ? 8.875 4.589 8.053 1.00 68.88 109 PHE A C 1
ATOM 847 O O . PHE A 1 109 ? 9.658 3.757 7.595 1.00 68.88 109 PHE A O 1
ATOM 854 N N . GLY A 1 110 ? 9.245 5.844 8.309 1.00 68.44 110 GLY A N 1
ATOM 855 C CA . GLY A 1 110 ? 10.604 6.338 8.108 1.00 68.44 110 GLY A CA 1
ATOM 856 C C . GLY A 1 110 ? 11.618 5.583 8.964 1.00 68.44 110 GLY A C 1
ATOM 857 O O . GLY A 1 110 ? 12.672 5.186 8.468 1.00 68.44 110 GLY A O 1
ATOM 858 N N . THR A 1 111 ? 11.272 5.319 10.226 1.00 69.75 111 THR A N 1
ATOM 859 C CA . THR A 1 111 ? 12.099 4.528 11.151 1.00 69.75 111 THR A CA 1
ATOM 860 C C . THR A 1 111 ? 12.273 3.098 10.651 1.00 69.75 111 THR A C 1
ATOM 862 O O . THR A 1 111 ? 13.394 2.622 10.515 1.00 69.75 111 THR A O 1
ATOM 865 N N . LEU A 1 112 ? 11.175 2.448 10.277 1.00 65.50 112 LEU A N 1
ATOM 866 C CA . LEU A 1 112 ? 11.168 1.060 9.815 1.00 65.50 112 LEU A CA 1
ATOM 867 C C . LEU A 1 112 ? 11.925 0.881 8.498 1.00 65.50 112 LEU A C 1
ATOM 869 O O . LEU A 1 112 ? 12.671 -0.076 8.325 1.00 65.50 112 LEU A O 1
ATOM 873 N N . THR A 1 113 ? 11.765 1.832 7.576 1.00 65.50 113 THR A N 1
ATOM 874 C CA . THR A 1 113 ? 12.492 1.849 6.301 1.00 65.50 113 THR A CA 1
ATOM 875 C C . THR A 1 113 ? 13.986 2.016 6.550 1.00 65.50 113 THR A C 1
ATOM 877 O O . THR A 1 113 ? 14.796 1.300 5.966 1.00 65.50 113 THR A O 1
ATOM 880 N N . LYS A 1 114 ? 14.369 2.931 7.449 1.00 65.88 114 LYS A N 1
ATOM 881 C CA . LYS A 1 114 ? 15.765 3.104 7.859 1.00 65.88 114 LYS A CA 1
ATOM 882 C C . LYS A 1 114 ? 16.328 1.816 8.464 1.00 65.88 114 LYS A C 1
ATOM 884 O O . LYS A 1 114 ? 17.434 1.426 8.102 1.00 65.88 114 LYS A O 1
ATOM 889 N N . ASP A 1 115 ? 15.581 1.153 9.340 1.00 64.50 115 ASP A N 1
ATOM 890 C CA . ASP A 1 115 ? 16.014 -0.093 9.975 1.00 64.50 115 ASP A CA 1
ATOM 891 C C . ASP A 1 115 ? 16.178 -1.224 8.950 1.00 64.50 115 ASP A C 1
ATOM 893 O O . ASP A 1 115 ? 17.208 -1.900 8.952 1.00 64.50 115 ASP A O 1
ATOM 897 N N . ALA A 1 116 ? 15.236 -1.364 8.011 1.00 59.97 116 ALA A N 1
ATOM 898 C CA . ALA A 1 116 ? 15.313 -2.331 6.916 1.00 59.97 116 ALA A CA 1
ATOM 899 C C . ALA A 1 116 ? 16.527 -2.089 6.000 1.00 59.97 116 ALA A C 1
ATOM 901 O O . ALA A 1 116 ? 17.202 -3.036 5.607 1.00 59.97 116 ALA A O 1
ATOM 902 N N . LEU A 1 117 ? 16.867 -0.829 5.704 1.00 61.91 117 LEU A N 1
ATOM 903 C CA . LEU A 1 117 ? 18.051 -0.488 4.903 1.00 61.91 117 LEU A CA 1
ATOM 904 C C . LEU A 1 117 ? 19.374 -0.805 5.615 1.00 61.91 117 LEU A C 1
ATOM 906 O O . LEU A 1 117 ? 20.381 -1.068 4.961 1.00 61.91 117 LEU A O 1
ATOM 910 N N . VAL A 1 118 ? 19.389 -0.772 6.948 1.00 65.88 118 VAL A N 1
ATOM 911 C CA . VAL A 1 118 ? 20.579 -1.100 7.748 1.00 65.88 118 VAL A CA 1
ATOM 912 C C . VAL A 1 118 ? 20.673 -2.6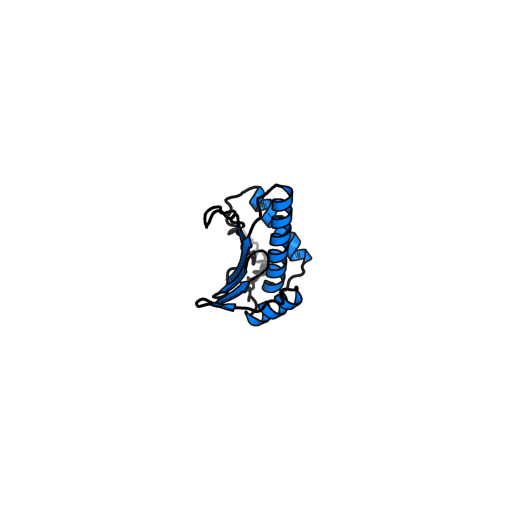09 8.012 1.00 65.88 118 VAL A C 1
ATOM 914 O O . VAL A 1 118 ? 21.775 -3.129 8.189 1.00 65.88 118 VAL A O 1
ATOM 917 N N . LYS A 1 119 ? 19.540 -3.323 8.042 1.00 60.38 119 LYS A N 1
ATOM 918 C CA . LYS A 1 119 ? 19.438 -4.759 8.347 1.00 60.38 119 LYS A CA 1
ATOM 919 C C . LYS A 1 119 ? 18.411 -5.443 7.420 1.00 60.38 119 LYS A C 1
ATOM 921 O O . LYS A 1 119 ? 17.292 -5.720 7.851 1.00 60.38 119 LYS A O 1
ATOM 926 N N . PRO A 1 120 ? 18.788 -5.761 6.169 1.00 52.06 120 PRO A N 1
ATOM 927 C CA . PRO A 1 120 ? 17.849 -6.168 5.115 1.00 52.06 120 PRO A CA 1
ATOM 928 C C . PRO A 1 120 ? 17.103 -7.490 5.361 1.00 52.06 120 PRO A C 1
ATOM 930 O O . PRO A 1 120 ? 16.050 -7.708 4.774 1.00 52.06 120 PRO A O 1
ATOM 933 N N . GLU A 1 121 ? 17.594 -8.361 6.247 1.00 47.59 121 GLU A N 1
ATOM 934 C CA . GLU A 1 121 ? 16.951 -9.648 6.575 1.00 47.59 121 GLU A CA 1
ATOM 935 C C . GLU A 1 121 ? 16.122 -9.613 7.869 1.00 47.59 121 GLU A C 1
ATOM 937 O O . GLU A 1 121 ? 15.620 -10.642 8.330 1.00 47.59 121 GLU A O 1
ATOM 942 N N . GLN A 1 122 ? 15.972 -8.445 8.498 1.00 44.31 122 GLN A N 1
ATOM 943 C CA . GLN A 1 122 ? 15.243 -8.357 9.754 1.00 44.31 122 GLN A CA 1
ATOM 944 C C . GLN A 1 122 ? 13.733 -8.352 9.491 1.00 44.31 122 GLN A C 1
ATOM 946 O O . GLN A 1 122 ? 13.129 -7.319 9.216 1.00 44.31 122 GLN A O 1
ATOM 951 N N . GLN A 1 123 ? 13.093 -9.516 9.635 1.00 47.22 123 GLN A N 1
ATOM 952 C CA . GLN A 1 123 ? 11.660 -9.547 9.919 1.00 47.22 123 GLN A CA 1
ATOM 953 C C . GLN A 1 123 ? 11.451 -8.777 11.226 1.00 47.22 123 GLN A C 1
ATOM 955 O O . GLN A 1 123 ? 11.955 -9.183 12.278 1.00 47.22 123 GLN A O 1
ATOM 960 N N . MET A 1 124 ? 10.748 -7.646 11.179 1.00 41.62 124 MET A N 1
ATOM 961 C CA . MET A 1 124 ? 10.376 -6.932 12.395 1.00 41.62 124 MET A CA 1
ATOM 962 C C . MET A 1 124 ? 9.291 -7.712 13.138 1.00 41.62 124 MET A C 1
ATOM 964 O O . MET A 1 124 ? 8.097 -7.465 13.007 1.00 41.62 124 MET A O 1
ATOM 968 N N . LEU A 1 125 ? 9.753 -8.696 13.908 1.00 45.25 125 LEU A N 1
ATOM 969 C CA . LEU A 1 125 ? 8.997 -9.441 14.914 1.00 45.25 125 LEU A CA 1
ATOM 970 C C . LEU A 1 125 ? 9.287 -8.923 16.335 1.00 45.25 125 LEU A C 1
ATOM 972 O O . LEU A 1 125 ? 8.638 -9.335 17.291 1.00 45.25 125 LEU A O 1
ATOM 976 N N . ALA A 1 126 ? 10.277 -8.039 16.496 1.00 33.38 126 ALA A N 1
ATOM 977 C CA . ALA A 1 126 ? 10.737 -7.562 17.796 1.00 33.38 126 ALA A CA 1
ATOM 978 C C . ALA A 1 126 ? 10.209 -6.151 18.094 1.00 33.38 126 ALA A C 1
ATOM 980 O O . ALA A 1 126 ? 10.899 -5.155 17.888 1.00 33.38 126 ALA A O 1
ATOM 981 N N . GLY A 1 127 ? 8.976 -6.082 18.596 1.00 40.47 127 GLY A N 1
ATOM 982 C CA . GLY A 1 127 ? 8.376 -4.876 19.165 1.00 40.47 127 GLY A CA 1
ATOM 983 C C . GLY A 1 127 ? 6.859 -5.002 19.305 1.00 40.47 127 GLY A C 1
ATOM 984 O O . GLY A 1 127 ? 6.222 -5.643 18.479 1.00 40.47 127 GLY A O 1
ATOM 985 N N . ASN A 1 128 ? 6.274 -4.358 20.322 1.00 44.78 128 ASN A N 1
ATOM 986 C CA . ASN A 1 128 ? 4.821 -4.138 20.455 1.00 44.78 128 ASN A CA 1
ATOM 987 C C . ASN A 1 128 ? 4.326 -3.116 19.404 1.00 44.78 128 ASN A C 1
ATOM 989 O O . ASN A 1 128 ? 3.674 -2.128 19.736 1.00 44.78 128 ASN A O 1
ATOM 993 N N . ALA A 1 129 ? 4.714 -3.288 18.142 1.00 43.00 129 ALA A N 1
ATOM 994 C CA . ALA A 1 129 ? 4.280 -2.425 17.062 1.00 43.00 129 ALA A CA 1
ATOM 995 C C . ALA A 1 129 ? 3.004 -3.022 16.449 1.00 43.00 129 ALA A C 1
ATOM 997 O O . ALA A 1 129 ? 3.018 -4.190 16.072 1.00 43.00 129 ALA A O 1
ATOM 998 N N . PRO A 1 130 ? 1.920 -2.244 16.291 1.00 45.44 130 PRO A N 1
ATOM 999 C CA . PRO A 1 130 ? 0.699 -2.691 15.613 1.00 45.44 130 PRO A CA 1
ATOM 1000 C C . PRO A 1 130 ? 0.870 -2.935 14.107 1.00 45.44 130 PRO A C 1
ATOM 1002 O O . PRO A 1 130 ? -0.115 -3.051 13.389 1.00 45.44 130 PRO A O 1
ATOM 1005 N N . PHE A 1 131 ? 2.104 -2.944 13.602 1.00 49.66 131 PHE A N 1
ATOM 1006 C CA . PHE A 1 131 ? 2.410 -3.000 12.186 1.00 49.66 131 PHE A CA 1
ATOM 1007 C C . PHE A 1 131 ? 3.554 -3.979 11.926 1.00 49.66 131 PHE A C 1
ATOM 1009 O O . PHE A 1 131 ? 4.578 -3.936 12.610 1.00 49.66 131 PHE A O 1
ATOM 1016 N N . HIS A 1 132 ? 3.415 -4.788 10.876 1.00 52.41 132 HIS A N 1
ATOM 1017 C CA . HIS A 1 132 ? 4.488 -5.634 10.365 1.00 52.41 132 HIS A CA 1
ATOM 1018 C C . HIS A 1 132 ? 4.884 -5.165 8.971 1.00 52.41 132 HIS A C 1
ATOM 1020 O O . HIS A 1 132 ? 4.183 -5.386 7.987 1.00 52.41 132 HIS A O 1
ATOM 1026 N N . PHE A 1 133 ? 6.044 -4.526 8.875 1.00 50.56 133 PHE A N 1
ATOM 1027 C CA . PHE A 1 133 ? 6.567 -4.056 7.602 1.00 50.56 133 PHE A CA 1
ATOM 1028 C C . PHE A 1 133 ? 7.526 -5.074 7.011 1.00 50.56 133 PHE A C 1
ATOM 1030 O O . PHE A 1 133 ? 8.623 -5.285 7.520 1.00 50.56 133 PHE A O 1
ATOM 1037 N N . HIS A 1 134 ? 7.094 -5.692 5.917 1.00 49.50 134 HIS A N 1
ATOM 1038 C CA . HIS A 1 134 ? 7.907 -6.588 5.108 1.00 49.50 134 HIS A CA 1
ATOM 1039 C C . HIS A 1 134 ? 8.135 -5.953 3.741 1.00 49.50 134 HIS A C 1
ATOM 1041 O O . HIS A 1 134 ? 7.405 -6.230 2.795 1.00 49.50 134 HIS A O 1
ATOM 1047 N N . VAL A 1 135 ? 9.165 -5.109 3.631 1.00 47.19 135 VAL A N 1
ATOM 1048 C CA . VAL A 1 135 ? 9.642 -4.645 2.323 1.00 47.19 135 VAL A CA 1
ATOM 1049 C C . VAL A 1 135 ? 10.411 -5.795 1.682 1.00 47.19 135 VAL A C 1
ATOM 1051 O O . VAL A 1 135 ? 11.618 -5.939 1.849 1.00 47.19 135 VAL A O 1
ATOM 1054 N N . LEU A 1 136 ? 9.678 -6.667 1.000 1.00 49.19 136 LEU A N 1
ATOM 1055 C CA . LEU A 1 136 ? 10.245 -7.778 0.258 1.00 49.19 136 LEU A CA 1
ATOM 1056 C C . LEU A 1 136 ? 10.491 -7.325 -1.185 1.00 49.19 136 LEU A C 1
ATOM 1058 O O . LEU A 1 136 ? 9.568 -7.311 -1.995 1.00 49.19 136 LEU A O 1
ATOM 1062 N N . VAL A 1 137 ? 11.730 -6.939 -1.496 1.00 50.72 137 VAL A N 1
ATOM 1063 C CA . VAL A 1 137 ? 12.165 -6.688 -2.878 1.00 50.72 137 VAL A CA 1
ATOM 1064 C C . VAL A 1 137 ? 12.477 -8.041 -3.513 1.00 50.72 137 VAL A C 1
ATOM 1066 O O . VAL A 1 137 ? 13.608 -8.517 -3.469 1.00 50.72 137 VAL A O 1
ATOM 1069 N N . THR A 1 138 ? 11.454 -8.723 -4.022 1.00 48.16 138 THR A N 1
ATOM 1070 C CA . THR A 1 138 ? 11.625 -9.989 -4.748 1.00 48.16 138 THR A CA 1
ATOM 1071 C C . THR A 1 138 ? 11.647 -9.776 -6.249 1.00 48.16 138 THR A C 1
ATOM 1073 O O . THR A 1 138 ? 10.711 -9.202 -6.787 1.00 48.16 138 THR A O 1
ATOM 1076 N N . GLU A 1 139 ? 12.638 -10.359 -6.928 1.00 49.97 139 GLU A N 1
ATOM 1077 C CA . GLU A 1 139 ? 12.628 -10.596 -8.387 1.00 49.97 139 GLU A CA 1
ATOM 1078 C C . GLU A 1 139 ? 11.792 -11.838 -8.788 1.00 49.97 139 GLU A C 1
ATOM 1080 O O . GLU A 1 139 ? 11.678 -12.184 -9.964 1.00 49.97 139 GLU A O 1
ATOM 1085 N N . LEU A 1 140 ? 11.228 -12.566 -7.816 1.00 45.56 140 LEU A N 1
ATOM 1086 C CA . LEU A 1 140 ? 10.872 -13.984 -7.968 1.00 45.56 140 LEU A CA 1
ATOM 1087 C C . LEU A 1 140 ? 9.529 -14.291 -8.647 1.00 45.56 140 LEU A C 1
ATOM 1089 O O . LEU A 1 140 ? 9.231 -15.464 -8.867 1.00 45.56 140 LEU A O 1
ATOM 1093 N N . LEU A 1 141 ? 8.732 -13.294 -9.035 1.00 43.38 141 LEU A N 1
ATOM 1094 C CA . LEU A 1 141 ? 7.488 -13.530 -9.771 1.00 43.38 141 LEU A CA 1
ATOM 1095 C C . LEU A 1 141 ? 7.454 -12.651 -11.027 1.00 43.38 141 LEU A C 1
ATOM 1097 O O . LEU A 1 141 ? 7.201 -11.455 -10.976 1.00 43.38 141 LEU A O 1
ATOM 1101 N N . ALA A 1 142 ? 7.720 -13.281 -12.174 1.00 50.41 142 ALA A N 1
ATOM 1102 C CA . ALA A 1 142 ? 7.573 -12.719 -13.521 1.00 50.41 142 ALA A CA 1
ATOM 1103 C C . ALA A 1 142 ? 8.575 -11.629 -13.970 1.00 50.41 142 ALA A C 1
ATOM 1105 O O . ALA A 1 142 ? 8.309 -10.955 -14.965 1.00 50.41 142 ALA A O 1
ATOM 1106 N N . GLY A 1 143 ? 9.733 -11.479 -13.314 1.00 57.50 143 GLY A N 1
ATOM 1107 C CA . GLY A 1 143 ? 10.725 -10.463 -13.705 1.00 57.50 143 GLY A CA 1
ATOM 1108 C C . GLY A 1 143 ? 10.274 -9.041 -13.366 1.00 57.50 143 GLY A C 1
ATOM 1109 O O . GLY A 1 143 ? 10.549 -8.105 -14.114 1.00 57.50 143 GLY A O 1
ATOM 1110 N N . ARG A 1 144 ? 9.523 -8.899 -12.271 1.00 66.44 144 ARG A N 1
ATOM 1111 C CA . ARG A 1 144 ? 9.074 -7.621 -11.724 1.00 66.44 144 ARG A CA 1
ATOM 1112 C C . ARG A 1 144 ? 9.581 -7.476 -10.302 1.00 66.44 144 ARG A C 1
ATOM 1114 O O . ARG A 1 144 ? 9.477 -8.412 -9.514 1.00 66.44 144 ARG A O 1
ATOM 1121 N N . THR A 1 145 ? 10.088 -6.292 -9.993 1.00 76.06 145 THR A N 1
ATOM 1122 C CA . THR A 1 145 ? 10.459 -5.895 -8.639 1.00 76.06 145 THR A CA 1
ATOM 1123 C C . THR A 1 145 ? 9.203 -5.415 -7.915 1.00 76.06 145 THR A C 1
ATOM 1125 O O . THR A 1 145 ? 8.487 -4.564 -8.435 1.00 76.06 145 THR A O 1
ATOM 1128 N N . THR A 1 146 ? 8.913 -5.942 -6.724 1.00 81.50 146 THR A N 1
ATOM 1129 C CA . THR A 1 146 ? 7.721 -5.565 -5.941 1.00 81.50 146 THR A CA 1
ATOM 1130 C C . THR A 1 146 ? 8.077 -5.033 -4.555 1.00 81.50 146 THR A C 1
ATOM 1132 O O . THR A 1 146 ? 9.154 -5.297 -4.031 1.00 81.50 146 THR A O 1
ATOM 1135 N N . MET A 1 147 ? 7.152 -4.302 -3.939 1.00 81.81 147 MET A N 1
ATOM 1136 C CA . MET A 1 147 ? 7.176 -3.8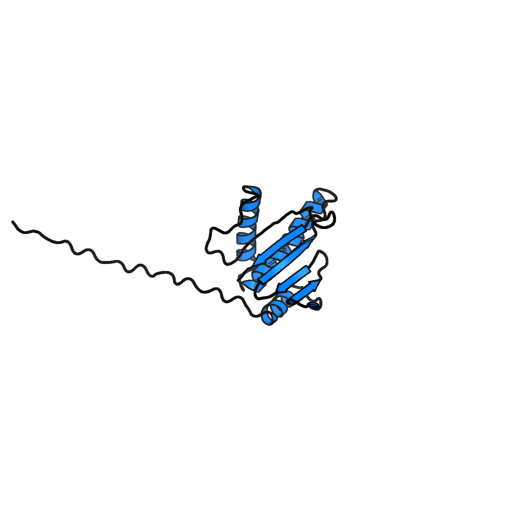66 -2.548 1.00 81.81 147 MET A CA 1
ATOM 1137 C C . MET A 1 147 ? 5.865 -4.282 -1.884 1.00 81.81 147 MET A C 1
ATOM 1139 O 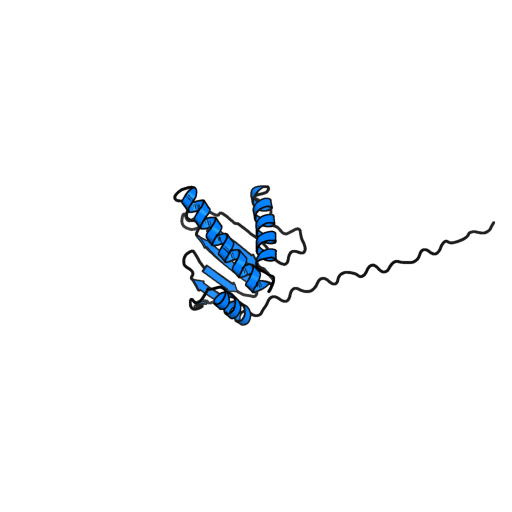O . MET A 1 147 ? 4.788 -3.993 -2.400 1.00 81.81 147 MET A O 1
ATOM 1143 N N . GLN A 1 148 ? 5.957 -4.916 -0.717 1.00 83.00 148 GLN A N 1
ATOM 1144 C CA . GLN A 1 148 ? 4.798 -5.255 0.100 1.00 83.00 148 GLN A CA 1
ATOM 1145 C C . GLN A 1 148 ? 4.786 -4.423 1.386 1.00 83.00 148 GLN A C 1
ATOM 1147 O O . GLN A 1 148 ? 5.825 -4.078 1.949 1.00 83.00 148 GLN A O 1
ATOM 1152 N N . CYS A 1 149 ? 3.597 -4.080 1.859 1.00 80.31 149 CYS A N 1
ATOM 1153 C CA . CYS A 1 149 ? 3.394 -3.495 3.179 1.00 80.31 149 CYS A CA 1
ATOM 1154 C C . CYS A 1 149 ? 2.035 -3.921 3.710 1.00 80.31 149 CYS A C 1
ATOM 1156 O O . CYS A 1 149 ? 1.107 -4.118 2.933 1.00 80.31 149 CYS A O 1
ATOM 1158 N N . GLY A 1 150 ? 1.899 -4.081 5.020 1.00 78.31 150 GLY A N 1
ATOM 1159 C CA . GLY A 1 150 ? 0.624 -4.495 5.571 1.00 78.31 150 GLY A CA 1
ATOM 1160 C C . GLY A 1 150 ? 0.618 -4.599 7.078 1.00 78.31 150 GLY A C 1
ATOM 1161 O O . GLY A 1 150 ? 1.589 -4.287 7.764 1.00 78.31 150 GLY A O 1
ATOM 1162 N N . VAL A 1 151 ? -0.525 -5.027 7.579 1.00 69.44 151 VAL A N 1
ATOM 1163 C CA . VAL A 1 151 ? -0.780 -5.253 8.986 1.00 69.44 151 VAL A CA 1
ATOM 1164 C C . VAL A 1 151 ? -1.438 -6.611 9.114 1.00 69.44 151 VAL A C 1
ATOM 1166 O O . VAL A 1 151 ? -2.410 -6.902 8.415 1.00 69.44 151 VAL A O 1
ATOM 1169 N N . LYS A 1 152 ? -0.855 -7.441 9.978 1.00 65.25 152 LYS A N 1
ATOM 1170 C CA . LYS A 1 152 ? -1.344 -8.780 10.273 1.00 65.25 152 LYS A CA 1
ATOM 1171 C C . LYS A 1 152 ? -2.059 -8.774 11.619 1.00 65.25 152 LYS A C 1
ATOM 1173 O O . LYS A 1 152 ? -1.587 -8.104 12.546 1.00 65.25 152 LYS A O 1
ATOM 1178 N N . ARG A 1 153 ? -3.180 -9.491 11.707 1.00 58.88 153 ARG A N 1
ATOM 1179 C CA . ARG A 1 153 ? -3.875 -9.714 12.980 1.00 58.88 153 ARG A CA 1
ATOM 1180 C C . ARG A 1 153 ? -3.093 -10.577 13.961 1.00 58.88 153 ARG A C 1
ATOM 1182 O O . ARG A 1 153 ? -2.401 -11.519 13.512 1.00 58.88 153 ARG A O 1
#

Sequence (153 aa):
MAVSFAIWPLFIVPTISAQQLHYPAPQNMKDVLETLGFEDPWTDMNDGEKLIIHNGEIWLRDGDYFAVLDVSDTNENTMRLSLMNNLTVCAKLGVAVTGQSSSDVFSTFGTLTKDALVKPEQQMLAGNAPFHFHVLVTELLAGRTTMQCGVKR